Protein AF-A0A497U507-F1 (afdb_monomer)

Nearest PDB structures (foldseek):
  5c9f-assembly1_C  TM=7.516E-01  e=2.620E-05  Rickettsia conorii
  6o5a-assembly1_A  TM=7.417E-01  e=2.465E-05  Human immunodeficiency virus 1
  7efy-assembly1_A-2  TM=7.962E-01  e=1.629E-04  Cryptosporidium hominis
  4njv-assembly1_B  TM=6.449E-01  e=4.265E-05  Human immunodeficiency virus 1
  4npu-assembly1_B  TM=6.304E-01  e=5.784E-05  Human immunodeficiency virus 1

Structure (mmCIF, N/CA/C/O backbone):
data_AF-A0A497U507-F1
#
_entry.id   AF-A0A497U507-F1
#
loop_
_atom_site.group_PDB
_atom_site.id
_atom_site.type_symbol
_atom_site.label_atom_id
_atom_site.label_alt_id
_atom_site.label_comp_id
_atom_site.label_asym_id
_atom_site.label_entity_id
_atom_site.label_seq_id
_atom_site.pdbx_PDB_ins_code
_atom_site.Cartn_x
_atom_site.Cartn_y
_atom_site.Cartn_z
_atom_site.occupancy
_atom_site.B_iso_or_equiv
_atom_site.auth_seq_id
_atom_site.auth_comp_id
_atom_site.auth_asym_id
_atom_site.auth_atom_id
_atom_site.pdbx_PDB_model_num
ATOM 1 N N . GLU A 1 1 ? -14.347 -28.261 -49.380 1.00 37.25 1 GLU A 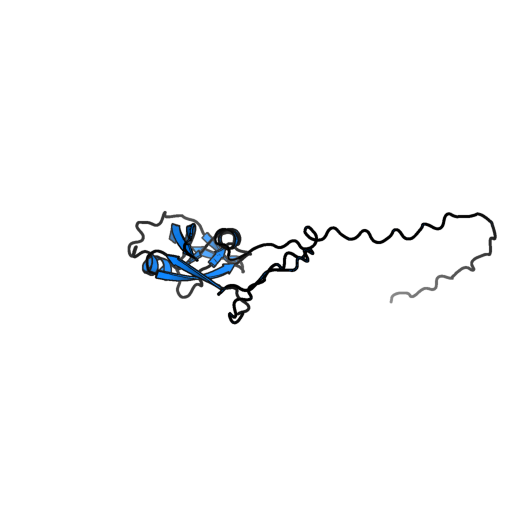N 1
ATOM 2 C CA . GLU A 1 1 ? -13.274 -28.294 -50.389 1.00 37.25 1 GLU A CA 1
ATOM 3 C C . GLU A 1 1 ? -12.097 -27.478 -49.912 1.00 37.25 1 GLU A C 1
ATOM 5 O O . GLU A 1 1 ? -12.249 -26.566 -49.108 1.00 37.25 1 GLU A O 1
ATOM 10 N N . GLN A 1 2 ? -10.934 -27.931 -50.337 1.00 34.44 2 GLN A N 1
ATOM 11 C CA . GLN A 1 2 ? -9.610 -27.677 -49.812 1.00 34.44 2 GLN A CA 1
ATOM 12 C C . GLN A 1 2 ? -8.849 -26.887 -50.878 1.00 34.44 2 GLN A C 1
ATOM 14 O O . GLN A 1 2 ? -8.771 -27.333 -52.015 1.00 34.44 2 GLN A O 1
ATOM 19 N N . TYR A 1 3 ? -8.272 -25.753 -50.505 1.00 34.25 3 TYR A N 1
ATOM 20 C CA . TYR A 1 3 ? -7.201 -25.072 -51.236 1.00 34.25 3 TYR A CA 1
ATOM 21 C C . TYR A 1 3 ? -6.297 -24.489 -50.142 1.00 34.25 3 TYR A C 1
ATOM 23 O O . TYR A 1 3 ? -6.805 -23.857 -49.225 1.00 34.25 3 TYR A O 1
ATOM 31 N N . GLY A 1 4 ? -4.989 -24.702 -50.060 1.00 29.56 4 GLY A N 1
ATOM 32 C CA . GLY A 1 4 ? -3.987 -25.146 -51.023 1.00 29.56 4 GLY A CA 1
ATOM 33 C C . GLY A 1 4 ? -2.725 -24.339 -50.682 1.00 29.56 4 GLY A C 1
ATOM 34 O O . GLY A 1 4 ? -2.782 -23.117 -50.642 1.00 29.56 4 GLY A O 1
ATOM 35 N N . VAL A 1 5 ? -1.648 -25.027 -50.308 1.00 34.97 5 VAL A N 1
ATOM 36 C CA . VAL A 1 5 ? -0.436 -24.514 -49.634 1.00 34.97 5 VAL A CA 1
ATOM 37 C C . VAL A 1 5 ? 0.565 -23.867 -50.608 1.00 34.97 5 VAL A C 1
ATOM 39 O O . V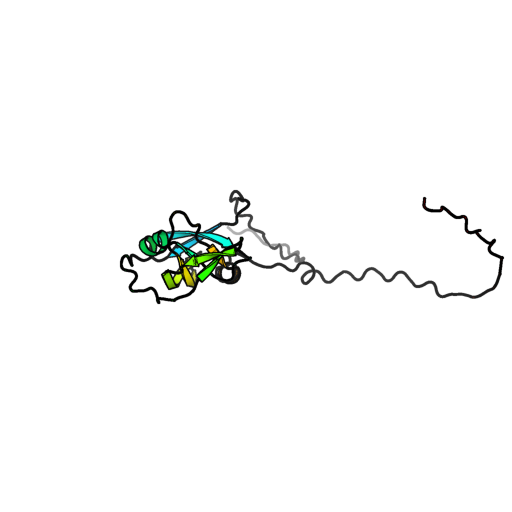AL A 1 5 ? 0.624 -24.278 -51.763 1.00 34.97 5 VAL A O 1
ATOM 42 N N . SER A 1 6 ? 1.418 -22.976 -50.067 1.00 30.62 6 SER A N 1
ATOM 43 C CA . SER A 1 6 ? 2.818 -22.636 -50.444 1.00 30.62 6 SER A CA 1
ATOM 44 C C . SER A 1 6 ? 2.971 -21.133 -50.738 1.00 30.62 6 SER A C 1
ATOM 46 O O . SER A 1 6 ? 2.199 -20.589 -51.512 1.00 30.62 6 SER A O 1
ATOM 48 N N . SER A 1 7 ? 3.874 -20.370 -50.117 1.00 30.94 7 SER A N 1
ATOM 49 C CA . SER A 1 7 ? 5.306 -20.641 -49.967 1.00 30.94 7 SER A CA 1
ATOM 50 C C . SER A 1 7 ? 5.930 -20.032 -48.705 1.00 30.94 7 SER A C 1
ATOM 52 O O . SER A 1 7 ? 5.574 -18.940 -48.268 1.00 30.94 7 SER A O 1
ATOM 54 N N . LEU A 1 8 ? 6.925 -20.751 -48.190 1.00 37.75 8 LEU A N 1
ATOM 55 C CA . LEU A 1 8 ? 7.898 -20.348 -47.178 1.00 37.75 8 LEU A CA 1
ATOM 56 C C . LEU A 1 8 ? 8.663 -19.078 -47.584 1.00 37.75 8 LEU A C 1
ATOM 58 O O . LEU A 1 8 ? 9.278 -19.073 -48.647 1.00 37.75 8 LEU A O 1
ATOM 62 N N . ILE A 1 9 ? 8.700 -18.081 -46.696 1.00 36.66 9 ILE A N 1
ATOM 63 C CA . ILE A 1 9 ? 9.894 -17.267 -46.427 1.00 36.66 9 ILE A CA 1
ATOM 64 C C . ILE A 1 9 ? 9.941 -17.080 -44.906 1.00 36.66 9 ILE A C 1
ATOM 66 O O . ILE A 1 9 ? 9.076 -16.431 -44.319 1.00 36.66 9 ILE A O 1
ATOM 70 N N . ASP A 1 10 ? 10.905 -17.751 -44.286 1.00 40.06 10 ASP A N 1
ATOM 71 C CA . ASP A 1 10 ? 11.398 -17.462 -42.944 1.00 40.06 10 ASP A CA 1
ATOM 72 C C . ASP A 1 10 ? 12.383 -16.299 -43.081 1.00 40.06 10 ASP A C 1
ATOM 74 O O . ASP A 1 10 ? 13.278 -16.389 -43.913 1.00 40.06 10 ASP A O 1
ATOM 78 N N . ASP A 1 11 ? 12.173 -15.217 -42.334 1.00 32.97 11 ASP A N 1
ATOM 79 C CA . ASP A 1 11 ? 13.208 -14.222 -42.043 1.00 32.97 11 ASP A CA 1
ATOM 80 C C . ASP A 1 11 ? 12.800 -13.412 -40.800 1.00 32.97 11 ASP A C 1
ATOM 82 O O . ASP A 1 11 ? 11.981 -12.490 -40.819 1.00 32.97 11 ASP A O 1
ATOM 86 N N . SER A 1 12 ? 13.359 -13.855 -39.677 1.00 45.75 12 SER A N 1
ATOM 87 C CA . SER A 1 12 ? 13.716 -13.105 -38.471 1.00 45.75 12 SER A CA 1
ATOM 88 C C . SER A 1 12 ? 13.222 -11.652 -38.347 1.00 45.75 12 SER A C 1
ATOM 90 O O . SER A 1 12 ? 13.880 -10.705 -38.774 1.00 45.75 12 SER A O 1
ATOM 92 N N . ALA A 1 13 ? 12.149 -11.460 -37.581 1.00 33.72 13 ALA A N 1
ATOM 93 C CA . ALA A 1 13 ? 12.019 -10.324 -36.672 1.00 33.72 13 ALA A CA 1
ATOM 94 C C . ALA A 1 13 ? 10.943 -10.656 -35.638 1.00 33.72 13 ALA A C 1
ATOM 96 O O . ALA A 1 13 ? 9.745 -10.550 -35.909 1.00 33.72 13 ALA A O 1
ATOM 97 N N . THR A 1 14 ? 11.359 -11.043 -34.432 1.00 37.25 14 THR A N 1
ATOM 98 C CA . THR A 1 14 ? 10.480 -11.109 -33.261 1.00 37.25 14 THR A CA 1
ATOM 99 C C . THR A 1 14 ? 9.945 -9.703 -32.989 1.00 37.25 14 THR A C 1
ATOM 101 O O . THR A 1 14 ? 10.538 -8.901 -32.264 1.00 37.25 14 THR A O 1
ATOM 104 N N . ARG A 1 15 ? 8.826 -9.372 -33.639 1.00 34.78 15 ARG A N 1
ATOM 105 C CA . ARG A 1 15 ? 8.046 -8.156 -33.433 1.00 34.78 15 ARG A CA 1
ATOM 106 C C . ARG A 1 15 ? 7.539 -8.209 -31.997 1.00 34.78 15 ARG A C 1
ATOM 108 O O . ARG A 1 15 ? 6.543 -8.862 -31.701 1.00 34.78 15 ARG A O 1
ATOM 115 N N . HIS A 1 16 ? 8.248 -7.542 -31.093 1.00 33.31 16 HIS A N 1
ATOM 116 C CA . HIS A 1 16 ? 7.761 -7.303 -29.745 1.00 33.31 16 HIS A CA 1
ATOM 117 C C . HIS A 1 16 ? 6.537 -6.394 -29.879 1.00 33.31 16 HIS A C 1
ATOM 119 O O . HIS A 1 16 ? 6.657 -5.184 -30.075 1.00 33.31 16 H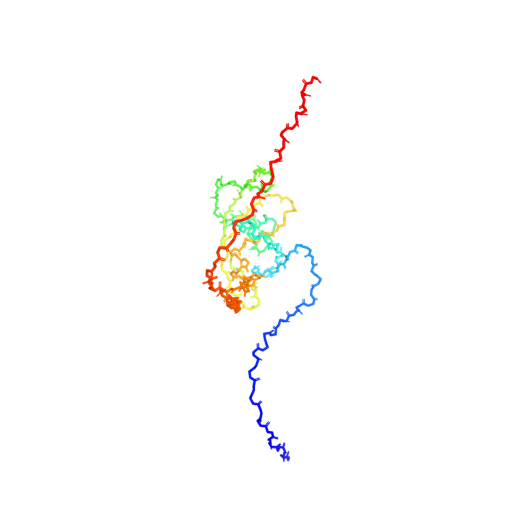IS A O 1
ATOM 125 N N . SER A 1 17 ? 5.345 -6.985 -29.871 1.00 34.16 17 SER A N 1
ATOM 126 C CA . SER A 1 17 ? 4.094 -6.241 -29.900 1.00 34.16 17 SER A CA 1
ATOM 127 C C . SER A 1 17 ? 3.964 -5.473 -28.587 1.00 34.16 17 SER A C 1
ATOM 129 O O . SER A 1 17 ? 3.583 -6.034 -27.558 1.00 34.16 17 SER A O 1
ATOM 131 N N . VAL A 1 18 ? 4.289 -4.182 -28.607 1.00 42.78 18 VAL A N 1
ATOM 132 C CA . VAL A 1 18 ? 3.890 -3.266 -27.539 1.00 42.78 18 VAL A CA 1
ATOM 133 C C . VAL A 1 18 ? 2.394 -3.040 -27.708 1.00 42.78 18 VAL A C 1
ATOM 135 O O . VAL A 1 18 ? 1.966 -2.214 -28.514 1.00 42.78 18 VAL A O 1
ATOM 138 N N . ASN A 1 19 ? 1.588 -3.796 -26.966 1.00 35.38 19 ASN A N 1
ATOM 139 C CA . ASN A 1 19 ? 0.171 -3.494 -26.829 1.00 35.38 19 ASN A CA 1
ATOM 140 C C . ASN A 1 19 ? 0.056 -2.189 -26.038 1.00 35.38 19 ASN A C 1
ATOM 142 O O . ASN A 1 19 ? 0.089 -2.188 -24.808 1.00 35.38 19 ASN A O 1
ATOM 146 N N . ARG A 1 20 ? -0.034 -1.064 -26.755 1.00 40.78 20 ARG A N 1
ATOM 147 C CA . ARG A 1 20 ? -0.461 0.208 -26.176 1.00 40.78 20 ARG A CA 1
ATOM 148 C C . ARG A 1 20 ? -1.905 0.021 -25.728 1.00 40.78 20 ARG A C 1
ATOM 150 O O . ARG A 1 20 ? -2.814 -0.024 -26.549 1.00 40.78 20 ARG A O 1
ATOM 157 N N . VAL A 1 21 ? -2.098 -0.167 -24.427 1.00 47.97 21 VAL A N 1
ATOM 158 C CA . VAL A 1 21 ? -3.424 -0.055 -23.826 1.00 47.97 21 VAL A CA 1
ATOM 159 C C . VAL A 1 21 ? -3.811 1.412 -23.954 1.00 47.97 21 VAL A C 1
ATOM 161 O O . VAL A 1 21 ? -3.094 2.275 -23.451 1.00 47.97 21 VAL A O 1
ATOM 164 N N . ASP A 1 22 ? -4.903 1.674 -24.666 1.00 41.34 22 ASP A N 1
ATOM 165 C CA . ASP A 1 22 ? -5.446 3.002 -24.964 1.00 41.34 22 ASP A CA 1
ATOM 166 C C . ASP A 1 22 ? -6.089 3.625 -23.708 1.00 41.34 22 ASP A C 1
ATOM 168 O O . ASP A 1 22 ? -7.292 3.858 -23.605 1.00 41.34 22 ASP A O 1
ATOM 172 N N . GLY A 1 23 ? -5.275 3.782 -22.666 1.00 41.16 23 GLY A N 1
ATOM 173 C CA . GLY A 1 23 ? -5.622 4.441 -21.422 1.00 41.16 23 GLY A CA 1
ATOM 174 C C . GLY A 1 23 ? -4.969 5.810 -21.410 1.00 41.16 23 GLY A C 1
ATOM 175 O O . GLY A 1 23 ? -3.748 5.910 -21.488 1.00 41.16 23 GLY A O 1
ATOM 176 N N . ARG A 1 24 ? -5.785 6.860 -21.297 1.00 39.06 24 ARG A N 1
ATOM 177 C CA . ARG A 1 24 ? -5.351 8.235 -21.028 1.00 39.06 24 ARG A CA 1
ATOM 178 C C . ARG A 1 24 ? -4.262 8.226 -19.949 1.00 39.06 24 ARG A C 1
ATOM 180 O O . ARG A 1 24 ? -4.549 7.960 -18.784 1.00 39.06 24 ARG A O 1
ATOM 187 N N . GLN A 1 25 ? -3.023 8.480 -20.358 1.00 41.72 25 GLN A N 1
ATOM 188 C CA . GLN A 1 25 ? -1.871 8.525 -19.472 1.00 41.72 25 GLN A CA 1
ATOM 189 C C . GLN A 1 25 ? -1.985 9.806 -18.642 1.00 41.72 25 GLN A C 1
ATOM 191 O O . GLN A 1 25 ? -1.762 10.906 -19.135 1.00 41.72 25 GLN A O 1
ATOM 196 N N . THR A 1 26 ? -2.453 9.681 -17.405 1.00 47.06 26 THR A N 1
ATOM 197 C CA . THR A 1 26 ? -2.248 10.715 -16.390 1.00 47.06 26 THR A CA 1
ATOM 198 C C . THR A 1 26 ? -0.762 10.729 -16.023 1.00 47.06 26 THR A C 1
ATOM 200 O O . THR A 1 26 ? -0.146 9.664 -16.011 1.00 47.06 26 THR A O 1
ATOM 203 N N . ASP A 1 27 ? -0.179 11.894 -15.711 1.00 59.03 27 ASP A N 1
ATOM 204 C CA . ASP A 1 27 ? 1.240 11.994 -15.299 1.00 59.03 27 ASP A CA 1
ATOM 205 C C . ASP A 1 27 ? 1.576 11.068 -14.113 1.00 59.03 27 ASP A C 1
ATOM 207 O O . ASP A 1 27 ? 2.691 10.561 -14.005 1.00 59.03 27 ASP A O 1
ATOM 211 N N . ALA A 1 28 ? 0.590 10.783 -13.256 1.00 62.66 28 ALA A N 1
ATOM 212 C CA . ALA A 1 28 ? 0.672 9.732 -12.250 1.00 62.66 28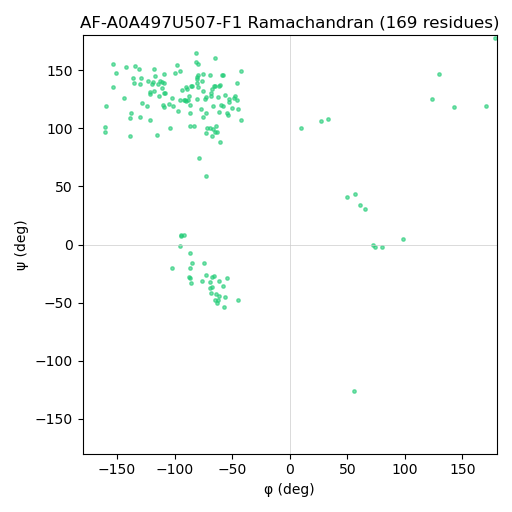 ALA A CA 1
ATOM 213 C C . ALA A 1 28 ? 0.203 8.384 -12.827 1.00 62.66 28 ALA A C 1
ATOM 215 O O . ALA A 1 28 ? -0.920 8.251 -13.326 1.00 62.66 28 ALA A O 1
ATOM 216 N N . GLY A 1 29 ? 1.060 7.363 -12.745 1.00 87.75 29 GLY A N 1
ATOM 217 C CA . GLY A 1 29 ? 0.726 5.998 -13.145 1.00 87.75 29 GLY A CA 1
ATOM 218 C C . GLY A 1 29 ? -0.135 5.312 -12.087 1.00 87.75 29 GLY A C 1
ATOM 219 O O . GLY A 1 29 ? 0.329 5.087 -10.973 1.00 87.75 29 GLY A O 1
ATOM 220 N N . TYR A 1 30 ? -1.372 4.948 -12.431 1.00 92.94 30 TYR A N 1
ATOM 221 C CA . TYR A 1 30 ? -2.277 4.223 -11.534 1.00 92.94 30 TYR A CA 1
ATOM 222 C C . TYR A 1 30 ? -2.496 2.780 -11.981 1.00 92.94 30 TYR A C 1
ATOM 224 O O . TYR A 1 30 ? -2.611 2.489 -13.173 1.00 92.94 30 TYR A O 1
ATOM 232 N N . ILE A 1 31 ? -2.671 1.880 -11.014 1.00 94.31 31 ILE A N 1
ATOM 233 C CA . ILE A 1 31 ? -3.177 0.528 -11.253 1.00 94.31 31 ILE A CA 1
ATOM 234 C C . ILE A 1 31 ? -4.304 0.178 -10.292 1.00 94.31 31 ILE A C 1
ATOM 236 O O . ILE A 1 31 ? -4.343 0.626 -9.151 1.00 94.31 31 ILE A O 1
ATOM 240 N N . THR A 1 32 ? -5.212 -0.684 -10.735 1.00 95.56 32 THR A N 1
ATOM 241 C CA . THR A 1 32 ? -6.269 -1.224 -9.878 1.00 95.56 32 THR A CA 1
ATOM 242 C C . THR A 1 32 ? -5.918 -2.640 -9.450 1.00 95.56 32 THR A C 1
ATOM 244 O O . THR A 1 32 ? -5.671 -3.505 -10.292 1.00 95.56 32 THR A O 1
ATOM 247 N N . LEU A 1 33 ? -5.935 -2.880 -8.141 1.00 97.12 33 LEU A N 1
ATOM 248 C CA . LEU A 1 33 ? -5.805 -4.205 -7.545 1.00 97.12 33 LEU A CA 1
ATOM 249 C C . LEU A 1 33 ? -7.118 -4.594 -6.867 1.00 97.12 33 LEU A C 1
ATOM 251 O O . LEU A 1 33 ? -7.776 -3.765 -6.237 1.00 97.12 33 LEU A O 1
ATOM 255 N N . GLY A 1 34 ? -7.499 -5.859 -6.990 1.00 97.50 34 GLY A N 1
ATOM 256 C CA . GLY A 1 34 ? -8.601 -6.422 -6.225 1.00 97.50 34 GLY A CA 1
ATOM 257 C C . GLY A 1 34 ? -8.132 -6.913 -4.857 1.00 97.50 34 GLY A C 1
ATOM 258 O O . GLY A 1 34 ? -7.098 -7.566 -4.760 1.00 97.50 34 GLY A O 1
ATOM 259 N N . ILE A 1 35 ? -8.896 -6.621 -3.808 1.00 96.62 35 ILE A N 1
ATOM 260 C CA . ILE A 1 35 ? -8.699 -7.096 -2.434 1.00 96.62 35 ILE A CA 1
ATOM 261 C C . ILE A 1 35 ? -10.049 -7.645 -1.974 1.00 96.62 35 ILE A C 1
ATOM 263 O O . ILE A 1 35 ? -11.011 -6.893 -1.820 1.00 96.62 35 ILE A O 1
ATOM 267 N N . GLY A 1 36 ? -10.152 -8.968 -1.832 1.00 89.69 36 GLY A N 1
ATOM 268 C CA . GLY A 1 36 ? -11.457 -9.618 -1.695 1.00 89.69 36 GLY A CA 1
ATOM 269 C C . GLY A 1 36 ? -12.370 -9.272 -2.880 1.00 89.69 36 GLY A C 1
ATOM 270 O O . GLY A 1 36 ? -11.977 -9.433 -4.040 1.00 89.69 36 GLY A O 1
ATOM 271 N N . SER A 1 37 ? -13.572 -8.771 -2.584 1.00 89.00 37 SER A N 1
ATOM 272 C CA . SER A 1 37 ? -14.552 -8.286 -3.569 1.00 89.00 37 SER A CA 1
ATOM 273 C C . SER A 1 37 ? -14.374 -6.815 -3.966 1.00 89.00 37 SER A C 1
ATOM 275 O O . SER A 1 37 ? -15.036 -6.355 -4.897 1.00 89.00 37 SER A O 1
ATOM 277 N N . HIS A 1 38 ? -13.487 -6.071 -3.302 1.00 94.56 38 HIS A N 1
ATOM 278 C CA . HIS A 1 38 ? -13.292 -4.645 -3.542 1.00 94.56 38 HIS A CA 1
ATOM 279 C C . HIS A 1 38 ? -12.140 -4.389 -4.507 1.00 94.56 38 HIS A C 1
ATOM 281 O O . HIS A 1 38 ? -11.163 -5.135 -4.560 1.00 94.56 38 HIS A O 1
ATOM 287 N N . LYS A 1 39 ? -12.242 -3.299 -5.266 1.00 95.56 39 LYS A N 1
ATOM 288 C CA . LYS A 1 39 ? -11.174 -2.805 -6.135 1.00 95.56 39 LYS A CA 1
ATOM 289 C C . LYS A 1 39 ? -10.620 -1.519 -5.546 1.00 95.56 39 LYS A C 1
ATOM 291 O O . LYS A 1 39 ? -11.387 -0.613 -5.236 1.00 95.56 39 LYS A O 1
ATOM 296 N N . VAL A 1 40 ? -9.301 -1.442 -5.423 1.00 95.44 40 VAL A N 1
ATOM 297 C CA . VAL A 1 40 ? -8.594 -0.268 -4.909 1.00 95.44 40 VAL A CA 1
ATOM 298 C C . VAL A 1 40 ? -7.633 0.218 -5.986 1.00 95.44 40 VAL A C 1
ATOM 300 O O . VAL A 1 40 ? -6.890 -0.573 -6.573 1.00 95.44 40 VAL A O 1
ATOM 303 N N . GLN A 1 41 ? -7.685 1.515 -6.286 1.00 95.19 41 GLN A N 1
ATOM 304 C CA . GLN A 1 41 ? -6.765 2.157 -7.215 1.00 95.19 41 GLN A CA 1
ATOM 305 C C . GLN A 1 41 ? -5.546 2.661 -6.444 1.00 95.19 41 GLN A C 1
ATOM 307 O O . GLN A 1 41 ? -5.674 3.432 -5.497 1.00 95.19 41 GLN A O 1
ATOM 312 N N . PHE A 1 42 ? -4.371 2.213 -6.861 1.00 95.81 42 PHE A N 1
ATOM 313 C CA . PHE A 1 42 ? -3.091 2.581 -6.286 1.00 95.81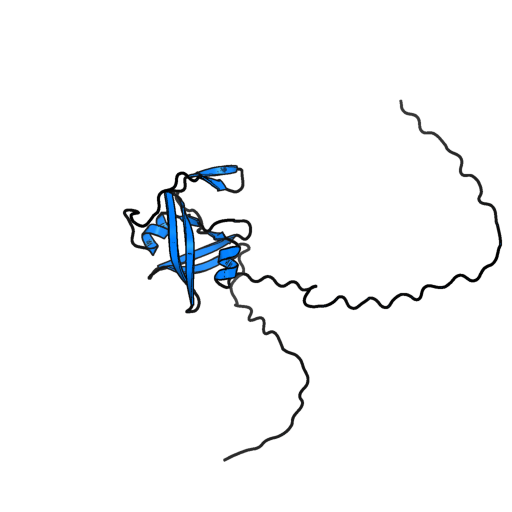 42 PHE A CA 1
ATOM 314 C C . PHE A 1 42 ? -2.306 3.426 -7.272 1.00 95.81 42 PHE A C 1
ATOM 316 O O . PHE A 1 42 ? -2.275 3.120 -8.463 1.00 95.81 42 PHE A O 1
ATOM 323 N N . GLU A 1 43 ? -1.642 4.453 -6.764 1.00 95.12 43 GLU A N 1
ATOM 324 C CA . GLU A 1 43 ? -0.587 5.141 -7.493 1.00 95.12 43 GLU A CA 1
ATOM 325 C C . GLU A 1 43 ? 0.710 4.325 -7.403 1.00 95.12 43 GLU A C 1
ATOM 327 O O . GLU A 1 43 ? 1.060 3.773 -6.353 1.00 95.12 43 GLU A O 1
ATOM 332 N N . CYS A 1 44 ? 1.396 4.194 -8.533 1.00 94.31 44 CYS A N 1
ATOM 333 C CA . CYS A 1 44 ? 2.678 3.521 -8.638 1.00 94.31 44 CYS A CA 1
ATOM 334 C C . CYS A 1 44 ? 3.793 4.485 -8.236 1.00 94.31 44 CYS A C 1
ATOM 336 O O . CYS A 1 44 ? 4.229 5.307 -9.036 1.00 94.31 44 CYS A O 1
ATOM 338 N N . ASP A 1 45 ? 4.296 4.333 -7.015 1.00 92.12 45 ASP A N 1
ATOM 339 C CA . ASP A 1 45 ? 5.362 5.166 -6.471 1.00 92.12 45 ASP A CA 1
ATOM 340 C C . ASP A 1 45 ? 6.685 4.391 -6.473 1.00 92.12 45 ASP A C 1
ATOM 342 O O . ASP A 1 45 ? 6.966 3.535 -5.623 1.00 92.12 45 ASP A O 1
ATOM 346 N N . THR A 1 46 ? 7.520 4.681 -7.470 1.00 90.31 46 THR A N 1
ATOM 347 C CA . THR A 1 46 ? 8.833 4.044 -7.625 1.00 90.31 46 THR A CA 1
ATOM 348 C C . THR A 1 46 ? 9.875 4.553 -6.627 1.00 90.31 46 THR A C 1
ATOM 350 O O . THR A 1 46 ? 10.897 3.887 -6.436 1.00 90.31 46 THR A O 1
ATOM 353 N N . GLY A 1 47 ? 9.619 5.691 -5.975 1.00 91.06 47 GLY A N 1
ATOM 354 C CA . GLY A 1 47 ? 10.453 6.256 -4.916 1.00 91.06 47 GLY A CA 1
ATOM 355 C C . GLY A 1 47 ? 10.119 5.703 -3.530 1.00 91.06 47 GLY A C 1
ATOM 356 O O . GLY A 1 47 ? 10.960 5.745 -2.631 1.00 91.06 47 GLY A O 1
ATOM 357 N N . SER A 1 48 ? 8.923 5.138 -3.345 1.00 90.25 48 SER A N 1
ATOM 358 C CA . SER A 1 48 ? 8.511 4.580 -2.060 1.00 90.25 48 SER A CA 1
ATOM 359 C C . SER A 1 48 ? 9.155 3.225 -1.755 1.00 90.25 48 SER A C 1
ATOM 361 O O . SER A 1 48 ? 9.245 2.322 -2.593 1.00 90.25 48 SER A O 1
ATOM 363 N N . GLN A 1 49 ? 9.527 3.052 -0.486 1.00 90.44 49 GLN A N 1
ATOM 364 C CA . GLN A 1 49 ? 10.018 1.793 0.078 1.00 90.44 49 GLN A CA 1
ATOM 365 C C . GLN A 1 49 ? 8.893 0.857 0.544 1.00 90.44 49 GLN A C 1
ATOM 367 O O . GLN A 1 49 ? 9.140 -0.323 0.784 1.00 90.44 49 GLN A O 1
ATOM 372 N N . CYS A 1 50 ? 7.659 1.347 0.702 1.00 93.12 50 CYS A N 1
ATOM 373 C CA . CYS A 1 50 ? 6.562 0.553 1.260 1.00 93.12 50 CYS A CA 1
ATOM 374 C C . CYS A 1 50 ? 5.222 0.821 0.574 1.00 93.12 50 CYS A C 1
ATOM 376 O O . CYS A 1 50 ? 4.975 1.909 0.057 1.00 93.12 50 CYS A O 1
ATOM 378 N N . ASN A 1 51 ? 4.345 -0.183 0.588 1.00 96.38 51 ASN A N 1
ATOM 379 C CA . ASN A 1 51 ? 2.975 0.010 0.132 1.00 96.38 51 ASN A CA 1
ATOM 380 C C . ASN A 1 51 ? 2.159 0.668 1.237 1.00 96.38 51 ASN A C 1
ATOM 382 O O . ASN A 1 51 ? 2.301 0.334 2.420 1.00 96.38 51 ASN A O 1
ATOM 386 N N . ILE A 1 52 ? 1.265 1.560 0.841 1.00 94.75 52 ILE A N 1
ATOM 387 C CA . ILE A 1 52 ? 0.417 2.322 1.745 1.00 94.75 52 ILE A CA 1
ATOM 388 C C . ILE A 1 52 ? -1.030 2.031 1.399 1.00 94.75 52 ILE A C 1
ATOM 390 O O . ILE A 1 52 ? -1.439 2.142 0.244 1.00 94.75 52 ILE A O 1
ATOM 394 N N . LEU A 1 53 ? -1.807 1.713 2.429 1.00 95.31 53 LEU A N 1
ATOM 395 C CA . LEU A 1 53 ? -3.251 1.600 2.327 1.00 95.31 53 LEU A CA 1
ATOM 396 C C . LEU A 1 53 ? -3.899 2.541 3.353 1.00 95.31 53 LEU A C 1
ATOM 398 O O . LEU A 1 53 ? -3.657 2.403 4.556 1.00 95.31 53 LEU A O 1
ATOM 402 N N . PRO A 1 54 ? -4.697 3.525 2.926 1.00 94.25 54 PRO A N 1
ATOM 403 C CA . PRO A 1 54 ? -5.471 4.346 3.844 1.00 94.25 54 PRO A CA 1
ATOM 404 C C . PRO A 1 54 ? -6.424 3.486 4.676 1.00 94.25 54 PRO A C 1
ATOM 406 O O . PRO A 1 54 ? -6.970 2.488 4.205 1.00 94.25 54 PRO A O 1
ATOM 409 N N . LEU A 1 55 ? -6.655 3.886 5.927 1.00 93.44 55 LEU A N 1
ATOM 410 C CA . LEU A 1 55 ? -7.511 3.141 6.851 1.00 93.44 55 LEU A CA 1
ATOM 411 C C . LEU A 1 55 ? -8.939 2.940 6.319 1.00 93.44 55 LEU A C 1
ATOM 413 O O . LEU A 1 55 ? -9.540 1.898 6.572 1.00 93.44 55 LEU A O 1
ATOM 417 N N . SER A 1 56 ? -9.482 3.926 5.598 1.00 92.31 56 SER A N 1
ATOM 418 C CA . SER A 1 56 ? -10.803 3.828 4.968 1.00 92.31 56 SER A CA 1
ATOM 419 C C . SER A 1 56 ? -10.850 2.709 3.934 1.00 92.31 56 SER A C 1
ATOM 421 O O . SER A 1 56 ? -11.751 1.875 3.989 1.00 92.31 56 SER A O 1
ATOM 423 N N . ASP A 1 57 ? -9.853 2.654 3.050 1.00 94.06 57 ASP A N 1
ATOM 424 C CA . ASP A 1 57 ? -9.778 1.647 1.993 1.00 94.06 57 ASP A CA 1
ATOM 425 C C . ASP A 1 57 ? -9.504 0.266 2.569 1.00 94.06 57 ASP A C 1
ATOM 427 O O . ASP A 1 57 ? -10.102 -0.706 2.126 1.00 94.06 57 ASP A O 1
ATOM 431 N N . TYR A 1 58 ? -8.672 0.171 3.610 1.00 95.56 58 TYR A N 1
ATOM 432 C CA . TYR A 1 58 ? -8.462 -1.075 4.341 1.00 95.56 58 TYR A CA 1
ATOM 433 C C . TYR A 1 58 ? -9.773 -1.636 4.900 1.00 95.56 58 TYR A C 1
ATOM 435 O O . TYR A 1 58 ? -10.115 -2.787 4.626 1.00 95.56 58 TYR A O 1
ATOM 443 N N . LYS A 1 59 ? -10.520 -0.825 5.660 1.00 94.69 59 LYS A N 1
ATOM 444 C CA . LYS A 1 59 ? -11.786 -1.252 6.270 1.00 94.69 59 LYS A CA 1
ATOM 445 C C . LYS A 1 59 ? -12.805 -1.655 5.216 1.00 94.69 59 LYS A C 1
ATOM 447 O O . LYS A 1 59 ? -13.451 -2.685 5.371 1.00 94.69 59 LYS A O 1
ATOM 452 N N . LEU A 1 60 ? -12.924 -0.862 4.152 1.00 93.56 60 LEU A N 1
ATOM 453 C CA . LEU A 1 60 ? -13.832 -1.155 3.051 1.00 93.56 60 LEU A CA 1
ATOM 454 C C . LEU A 1 60 ? -13.436 -2.463 2.358 1.00 93.56 60 LEU A C 1
ATOM 456 O O . LEU A 1 60 ? -14.258 -3.360 2.223 1.00 93.56 60 LEU A O 1
ATOM 460 N N . ALA A 1 61 ? -12.165 -2.603 1.987 1.00 94.56 61 ALA A N 1
ATOM 461 C CA . ALA A 1 61 ? -11.681 -3.733 1.211 1.00 94.56 61 ALA A CA 1
ATOM 462 C C . ALA A 1 61 ? -11.729 -5.067 1.964 1.00 94.56 61 ALA A C 1
ATOM 464 O O . ALA A 1 61 ? -12.006 -6.104 1.362 1.00 94.56 61 ALA A O 1
ATOM 465 N N . THR A 1 62 ? -11.448 -5.043 3.267 1.00 95.56 62 THR A N 1
ATOM 466 C CA . THR A 1 62 ? -11.295 -6.254 4.090 1.00 95.56 62 THR A CA 1
ATOM 467 C C . THR A 1 62 ? -12.506 -6.569 4.961 1.00 95.56 62 THR A C 1
ATOM 469 O O . THR A 1 62 ? -12.637 -7.700 5.420 1.00 95.56 62 THR A O 1
ATOM 472 N N . GLY A 1 63 ? -13.369 -5.587 5.231 1.00 95.12 63 GLY A N 1
ATOM 473 C CA . GLY A 1 63 ? -14.430 -5.698 6.232 1.00 95.12 63 GLY A CA 1
ATOM 474 C C . GLY A 1 63 ? -13.936 -5.661 7.685 1.00 95.12 63 GLY A C 1
ATOM 475 O O . GLY A 1 63 ? -14.760 -5.709 8.596 1.00 95.12 63 GLY A O 1
ATOM 476 N N . ASP A 1 64 ? -12.626 -5.541 7.937 1.00 95.31 64 ASP A N 1
ATOM 477 C CA . ASP A 1 64 ? -12.068 -5.483 9.292 1.00 95.31 64 ASP A CA 1
ATOM 478 C C . ASP A 1 64 ? -12.241 -4.087 9.912 1.00 95.31 64 ASP A C 1
ATOM 480 O O . ASP A 1 64 ? -11.320 -3.275 10.022 1.00 95.31 64 ASP A O 1
ATOM 484 N N . THR A 1 65 ? -13.472 -3.782 10.313 1.00 94.25 65 THR A N 1
ATOM 485 C CA . THR A 1 65 ? -13.851 -2.486 10.890 1.00 94.25 65 THR A CA 1
ATOM 486 C C . THR A 1 65 ? -13.193 -2.216 12.245 1.00 94.25 65 THR A C 1
ATOM 488 O O . THR A 1 65 ? -12.948 -1.045 12.571 1.00 94.25 65 THR A O 1
ATOM 491 N N . ASN A 1 66 ? -12.866 -3.282 12.985 1.00 94.25 66 ASN A N 1
ATOM 492 C CA . ASN A 1 66 ? -12.282 -3.262 14.329 1.00 94.25 66 ASN A CA 1
ATOM 493 C C . ASN A 1 66 ? -10.748 -3.381 14.340 1.00 94.25 66 ASN A C 1
ATOM 495 O O . ASN A 1 66 ? -10.148 -3.284 15.411 1.00 94.25 66 ASN A O 1
ATOM 499 N N . LEU A 1 67 ? -10.114 -3.522 13.171 1.00 94.31 67 LEU A N 1
ATOM 500 C CA . LEU A 1 67 ? -8.658 -3.579 12.992 1.00 94.31 67 LEU A CA 1
ATOM 501 C C . LEU A 1 67 ? -7.996 -4.760 13.717 1.00 94.31 67 LEU A C 1
ATOM 503 O O . LEU A 1 67 ? -6.881 -4.629 14.226 1.00 94.31 67 LEU A O 1
ATOM 507 N N . GLN A 1 68 ? -8.686 -5.896 13.798 1.00 95.25 68 GLN A N 1
ATOM 508 C CA . GLN A 1 68 ? -8.186 -7.098 14.471 1.00 95.25 68 GLN A CA 1
ATOM 509 C C . GLN A 1 68 ? -7.071 -7.797 13.684 1.00 95.25 68 GLN A C 1
ATOM 511 O O . GLN A 1 68 ? -6.216 -8.445 14.281 1.00 95.25 68 GLN A O 1
ATOM 516 N N . ASN A 1 69 ? -7.041 -7.624 12.363 1.00 95.06 69 ASN A N 1
ATOM 517 C CA . ASN A 1 69 ? -6.069 -8.235 11.457 1.00 95.06 69 ASN A CA 1
ATOM 518 C C . ASN A 1 69 ? -4.871 -7.314 11.163 1.00 95.06 69 ASN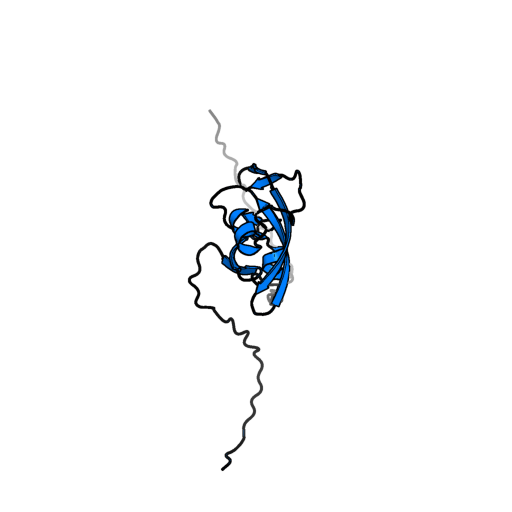 A C 1
ATOM 520 O O . ASN A 1 69 ? -4.051 -7.615 10.288 1.00 95.06 69 ASN A O 1
ATOM 524 N N . LEU A 1 70 ? -4.771 -6.174 11.856 1.00 95.12 70 LEU A N 1
ATOM 525 C CA . LEU A 1 70 ? -3.595 -5.313 11.814 1.00 95.12 70 LEU A CA 1
ATOM 526 C C . LEU A 1 70 ? -2.622 -5.684 12.929 1.00 95.12 70 LEU A C 1
ATOM 528 O O . LEU A 1 70 ? -2.937 -5.585 14.116 1.00 95.12 70 LEU A O 1
ATOM 532 N N . THR A 1 71 ? -1.383 -5.979 12.553 1.00 95.62 71 THR A N 1
ATOM 533 C CA . THR A 1 71 ? -0.284 -6.022 13.515 1.00 95.62 71 THR A CA 1
ATOM 534 C C . THR A 1 71 ? 0.053 -4.590 13.911 1.00 95.62 71 THR A C 1
ATOM 536 O O . THR A 1 71 ? 0.505 -3.794 13.083 1.00 95.62 71 THR A O 1
ATOM 539 N N . ARG A 1 72 ? -0.191 -4.237 15.176 1.00 91.38 72 ARG A N 1
ATOM 540 C CA . ARG A 1 72 ? 0.138 -2.907 15.703 1.00 91.38 72 ARG A CA 1
ATOM 541 C C . ARG A 1 72 ? 1.647 -2.691 15.690 1.00 91.38 72 ARG A C 1
ATOM 543 O O . ARG A 1 72 ? 2.407 -3.556 16.110 1.00 91.38 72 ARG A O 1
ATOM 550 N N . VAL A 1 73 ? 2.056 -1.505 15.259 1.00 88.75 73 VAL A N 1
ATOM 551 C CA . VAL A 1 73 ? 3.455 -1.069 15.239 1.00 88.75 73 VAL A CA 1
ATOM 552 C C . VAL A 1 73 ? 3.557 0.352 15.783 1.00 88.75 73 VAL A C 1
ATOM 554 O O . VAL A 1 73 ? 2.602 1.125 15.701 1.00 88.75 73 VAL A O 1
ATOM 557 N N . THR A 1 74 ? 4.715 0.707 16.330 1.00 82.94 74 THR A N 1
ATOM 558 C CA . THR A 1 74 ? 5.048 2.079 16.754 1.00 82.94 74 THR A CA 1
ATOM 559 C C . THR A 1 74 ? 5.739 2.887 15.649 1.00 82.94 74 THR A C 1
ATOM 561 O O . THR A 1 74 ? 6.189 4.006 15.888 1.00 82.94 74 THR A O 1
ATOM 564 N N . ASP A 1 75 ? 5.790 2.338 14.432 1.00 81.38 75 ASP A N 1
ATOM 565 C CA . ASP A 1 75 ? 6.405 2.952 13.260 1.00 81.38 75 ASP A CA 1
ATOM 566 C C . ASP A 1 75 ? 5.806 4.319 12.905 1.00 81.38 75 ASP A C 1
ATOM 568 O O . ASP A 1 75 ? 4.595 4.563 12.974 1.00 81.38 75 ASP A O 1
ATOM 572 N N . THR A 1 76 ? 6.677 5.189 12.396 1.00 82.06 76 THR A N 1
ATOM 573 C CA . THR A 1 76 ? 6.286 6.418 11.705 1.00 82.06 76 THR A CA 1
ATOM 574 C C . THR A 1 76 ? 6.793 6.376 10.272 1.00 82.06 76 THR A C 1
ATOM 576 O O . THR A 1 76 ? 7.890 5.892 9.999 1.00 82.06 76 THR A O 1
ATOM 579 N N . LEU A 1 77 ? 5.971 6.851 9.342 1.00 84.25 77 LEU A N 1
ATOM 580 C CA . LEU A 1 77 ? 6.359 7.052 7.956 1.00 84.25 77 LEU A CA 1
ATOM 581 C C . LEU A 1 77 ? 6.779 8.510 7.782 1.00 84.25 77 LEU A C 1
ATOM 583 O O . LEU A 1 77 ? 5.988 9.410 8.062 1.00 84.25 77 LEU A O 1
ATOM 587 N N . THR A 1 78 ? 7.989 8.743 7.294 1.00 84.75 78 THR A N 1
ATOM 588 C CA . THR A 1 78 ? 8.402 10.073 6.840 1.00 84.75 78 THR A CA 1
ATOM 589 C C . THR A 1 78 ? 7.988 10.219 5.383 1.00 84.75 78 THR A C 1
ATOM 591 O O . THR A 1 78 ? 8.498 9.499 4.527 1.00 84.75 78 THR A O 1
ATOM 594 N N . VAL A 1 79 ? 7.037 11.107 5.100 1.00 81.44 79 VAL A N 1
ATOM 595 C CA . VAL A 1 79 ? 6.643 11.416 3.719 1.00 81.44 79 VAL A CA 1
ATOM 596 C C . VAL A 1 79 ? 7.616 12.412 3.092 1.00 81.44 79 VAL A C 1
ATOM 598 O O . VAL A 1 79 ? 8.395 13.071 3.789 1.00 81.44 79 VAL A O 1
ATOM 601 N N . TYR A 1 80 ? 7.552 12.539 1.767 1.00 72.75 80 TYR A N 1
ATOM 602 C CA . TYR A 1 80 ? 8.275 13.569 1.030 1.00 72.75 80 TYR A CA 1
ATOM 603 C C . TYR A 1 80 ? 7.959 14.955 1.624 1.00 72.75 80 TYR A C 1
ATOM 605 O O . TYR A 1 80 ? 6.796 15.298 1.832 1.00 72.75 80 TYR A O 1
ATOM 613 N N . GLY A 1 81 ? 8.998 15.707 1.997 1.00 78.31 81 GLY A N 1
ATOM 614 C CA . GLY A 1 81 ? 8.875 16.948 2.776 1.00 78.31 81 GLY A CA 1
ATOM 615 C C . GLY A 1 81 ? 9.122 16.801 4.285 1.00 78.31 81 GLY A C 1
ATOM 616 O O . GLY A 1 81 ? 8.946 17.761 5.028 1.00 78.31 81 GLY A O 1
ATOM 617 N N . GLY A 1 82 ? 9.519 15.617 4.768 1.00 80.94 82 GLY A N 1
ATOM 618 C CA . GLY A 1 82 ? 9.984 15.409 6.150 1.00 80.94 82 GLY A CA 1
ATOM 619 C C . GLY A 1 82 ? 8.875 15.278 7.199 1.00 80.94 82 GLY A C 1
ATOM 620 O O . GLY A 1 82 ? 9.156 15.023 8.372 1.00 80.94 82 GLY A O 1
ATOM 621 N N . THR A 1 83 ? 7.608 15.400 6.793 1.00 85.06 83 THR A N 1
ATOM 622 C CA . THR A 1 83 ? 6.465 15.226 7.696 1.00 85.06 83 THR A CA 1
ATOM 623 C C . THR A 1 83 ? 6.369 13.773 8.154 1.00 85.06 83 THR A C 1
ATOM 625 O O . THR A 1 83 ? 6.426 12.845 7.348 1.00 85.06 83 THR A O 1
ATOM 628 N N . LYS A 1 84 ? 6.178 13.566 9.459 1.00 85.94 84 LYS A N 1
ATOM 629 C CA . LYS A 1 84 ? 5.991 12.234 10.039 1.00 85.94 84 LYS A CA 1
ATOM 630 C C . LYS A 1 84 ? 4.513 11.898 10.146 1.00 85.94 84 LYS A C 1
ATOM 632 O O . LYS A 1 84 ? 3.716 12.677 10.662 1.00 85.94 84 LYS A O 1
ATOM 637 N N . VAL A 1 85 ? 4.157 10.702 9.705 1.00 84.94 85 VAL A N 1
ATOM 638 C CA . VAL A 1 85 ? 2.805 10.159 9.778 1.00 84.94 85 VAL A CA 1
ATOM 639 C C . VAL A 1 85 ? 2.815 8.907 10.636 1.00 84.94 85 VAL A C 1
ATOM 641 O O . VAL A 1 85 ? 3.619 8.000 10.431 1.00 84.94 85 VAL A O 1
ATOM 644 N N . LYS A 1 86 ? 1.865 8.829 11.567 1.00 86.19 86 LYS A N 1
ATOM 645 C CA . LYS A 1 86 ? 1.626 7.629 12.363 1.00 86.19 86 LYS A CA 1
ATOM 646 C C . LYS A 1 86 ? 1.057 6.485 11.516 1.00 86.19 86 LYS A C 1
ATOM 648 O O . LYS A 1 86 ? 0.026 6.636 10.857 1.00 86.19 86 LYS A O 1
ATOM 653 N N . VAL A 1 87 ? 1.695 5.323 11.604 1.00 90.94 87 VAL A N 1
ATOM 654 C CA . VAL A 1 87 ? 1.175 4.063 11.062 1.00 90.94 87 VAL A CA 1
ATOM 655 C C . VAL A 1 87 ? 0.232 3.443 12.096 1.00 90.94 87 VAL A C 1
ATOM 657 O O . VAL A 1 87 ? 0.506 3.460 13.294 1.00 90.94 87 VAL A O 1
ATOM 660 N N . MET A 1 88 ? -0.916 2.936 11.651 1.00 91.88 88 MET A N 1
ATOM 661 C CA . MET A 1 88 ? -1.896 2.274 12.520 1.00 91.88 88 MET A CA 1
ATOM 662 C C . MET A 1 88 ? -1.587 0.800 12.725 1.00 91.88 88 MET A C 1
ATOM 664 O O . MET A 1 88 ? -1.828 0.256 13.800 1.00 91.88 88 MET A O 1
ATOM 668 N N . GLY A 1 89 ? -1.021 0.178 11.704 1.00 94.94 89 GLY A N 1
ATOM 669 C CA . GLY A 1 89 ? -0.563 -1.192 11.747 1.00 94.94 89 GLY A CA 1
ATOM 670 C C . GLY A 1 89 ? 0.003 -1.609 10.404 1.00 94.94 89 GLY A C 1
ATOM 671 O O . GLY A 1 89 ? -0.019 -0.849 9.431 1.00 94.94 89 GLY A O 1
ATOM 672 N N . ILE A 1 90 ? 0.494 -2.835 10.363 1.00 96.31 90 ILE A N 1
ATOM 673 C CA . ILE A 1 90 ? 0.927 -3.500 9.143 1.00 96.31 90 ILE A CA 1
ATOM 674 C C . ILE A 1 90 ? 0.072 -4.739 8.911 1.00 96.31 90 ILE A C 1
ATOM 676 O O . ILE A 1 90 ? -0.438 -5.344 9.855 1.00 96.31 90 ILE A O 1
ATOM 680 N N . THR A 1 91 ? -0.103 -5.107 7.651 1.00 97.12 91 THR A N 1
ATOM 681 C CA . THR A 1 91 ? -0.873 -6.291 7.272 1.00 97.12 91 THR A CA 1
ATOM 682 C C . THR A 1 91 ? -0.393 -6.833 5.935 1.00 97.12 91 THR A C 1
ATOM 684 O O . THR A 1 91 ? 0.156 -6.091 5.117 1.00 97.12 91 THR A O 1
ATOM 687 N N . THR A 1 92 ? -0.618 -8.122 5.708 1.00 98.00 92 THR A N 1
ATOM 688 C CA . THR A 1 92 ? -0.360 -8.776 4.427 1.00 98.00 92 THR A CA 1
ATOM 689 C C . THR A 1 92 ? -1.694 -9.107 3.791 1.00 98.00 92 THR A C 1
ATOM 691 O O . THR A 1 92 ? -2.475 -9.878 4.345 1.00 98.00 92 THR A O 1
ATOM 694 N N . LEU A 1 93 ? -1.960 -8.527 2.624 1.00 97.81 93 LEU A N 1
ATOM 695 C CA . LEU A 1 93 ? -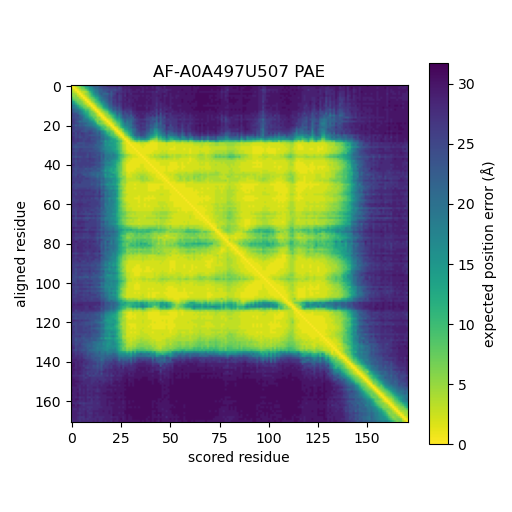3.202 -8.742 1.891 1.00 97.81 93 LEU A CA 1
ATOM 696 C C . LEU A 1 93 ? -2.928 -9.544 0.625 1.00 97.81 93 LEU A C 1
ATOM 698 O O . LEU A 1 93 ? -1.995 -9.246 -0.126 1.00 97.81 93 LEU A O 1
ATOM 702 N N . GLN A 1 94 ? -3.778 -10.541 0.376 1.00 97.81 94 GLN A N 1
ATOM 703 C CA . GLN A 1 94 ? -3.845 -11.189 -0.925 1.00 97.81 94 GLN A CA 1
ATOM 704 C C . GLN A 1 94 ? -4.562 -10.248 -1.892 1.00 97.81 94 GLN A C 1
ATOM 706 O O . GLN A 1 94 ? -5.768 -10.023 -1.787 1.00 97.81 94 GLN A O 1
ATOM 711 N N . VAL A 1 95 ? -3.805 -9.709 -2.836 1.00 97.69 95 VAL A N 1
ATOM 712 C CA . VAL A 1 95 ? -4.316 -8.894 -3.932 1.00 97.69 95 VAL A CA 1
ATOM 713 C C . VAL A 1 95 ? -4.463 -9.746 -5.186 1.00 97.69 95 VAL A C 1
ATOM 715 O O . VAL A 1 95 ? -3.738 -10.728 -5.365 1.00 97.69 95 VAL A O 1
ATOM 718 N N . HIS A 1 96 ? -5.362 -9.365 -6.088 1.00 96.31 96 HIS A N 1
ATOM 719 C CA . HIS A 1 96 ? -5.482 -9.991 -7.400 1.00 96.31 96 HIS A CA 1
ATOM 720 C C . HIS A 1 96 ? -5.490 -8.979 -8.541 1.00 96.31 96 HIS A C 1
ATOM 722 O O . HIS A 1 96 ? -6.021 -7.874 -8.425 1.00 96.31 96 HIS A O 1
ATOM 728 N N . ARG A 1 97 ? -4.864 -9.369 -9.652 1.00 94.06 97 ARG A N 1
ATOM 729 C CA . ARG A 1 97 ? -4.796 -8.610 -10.904 1.00 94.06 97 ARG A CA 1
ATOM 730 C C . ARG A 1 97 ? -4.609 -9.584 -12.060 1.00 94.06 97 ARG A C 1
ATOM 732 O O . ARG A 1 97 ? -3.793 -10.494 -11.965 1.00 94.06 97 ARG A O 1
ATOM 739 N N . ASN A 1 98 ? -5.349 -9.395 -13.152 1.00 90.62 98 ASN A N 1
ATOM 740 C CA . ASN A 1 98 ? -5.229 -10.207 -14.373 1.00 90.62 98 ASN A CA 1
ATOM 741 C C . ASN A 1 98 ? -5.267 -11.729 -14.101 1.00 90.62 98 ASN A C 1
ATOM 743 O O . ASN A 1 98 ? -4.465 -12.486 -14.641 1.00 90.62 98 ASN A O 1
ATOM 747 N N . GLY A 1 99 ? -6.149 -12.168 -13.194 1.00 91.06 99 GLY A N 1
ATOM 748 C CA . GLY A 1 99 ? -6.292 -13.578 -12.801 1.00 91.06 99 GLY A CA 1
ATOM 749 C C . GLY A 1 99 ? -5.181 -14.130 -11.896 1.00 91.06 99 GLY A C 1
ATOM 750 O O . GLY A 1 99 ? -5.271 -15.276 -11.461 1.00 91.06 99 GLY A O 1
ATOM 751 N N . ARG A 1 100 ? -4.153 -13.339 -11.570 1.00 94.44 100 ARG A N 1
ATOM 752 C CA . ARG A 1 100 ? -3.054 -13.724 -10.674 1.00 94.44 100 ARG A CA 1
ATOM 753 C C . ARG A 1 100 ? -3.261 -13.159 -9.279 1.00 94.44 100 ARG A C 1
ATOM 755 O O . ARG A 1 100 ? -3.810 -12.071 -9.116 1.00 94.44 100 ARG A O 1
ATOM 762 N N . LYS A 1 101 ? -2.802 -13.908 -8.277 1.00 96.69 101 LYS A N 1
ATOM 763 C CA . LYS A 1 101 ? -2.838 -13.533 -6.860 1.00 96.69 101 LYS A CA 1
ATOM 764 C C . LYS A 1 101 ? -1.427 -13.228 -6.367 1.00 96.69 101 LYS A C 1
ATOM 766 O O . LYS A 1 101 ? -0.495 -13.953 -6.700 1.00 96.69 101 LYS A O 1
ATOM 771 N N . HIS A 1 102 ? -1.288 -12.189 -5.554 1.00 97.25 102 HIS A N 1
ATOM 772 C CA . HIS A 1 102 ? -0.023 -11.763 -4.959 1.00 97.25 102 HIS A CA 1
ATOM 773 C C . HIS A 1 102 ? -0.250 -11.432 -3.485 1.00 97.25 102 HIS A C 1
ATOM 775 O O . HIS A 1 102 ? -1.282 -10.868 -3.137 1.00 97.25 102 HIS A O 1
ATOM 781 N N . ASN A 1 103 ? 0.707 -11.745 -2.615 1.00 97.81 103 ASN A N 1
ATOM 782 C CA . ASN A 1 103 ? 0.656 -11.312 -1.219 1.00 97.81 103 ASN A CA 1
ATOM 783 C C . ASN A 1 103 ? 1.503 -10.049 -1.071 1.00 97.81 103 ASN A C 1
ATOM 785 O O . ASN A 1 103 ? 2.717 -10.095 -1.269 1.00 97.81 103 ASN A O 1
ATOM 789 N N . LEU A 1 104 ? 0.870 -8.923 -0.743 1.00 98.06 104 LEU A N 1
ATOM 790 C CA . LEU A 1 104 ? 1.543 -7.638 -0.572 1.00 98.06 104 LEU A CA 1
ATOM 791 C C . LEU A 1 104 ? 1.453 -7.169 0.879 1.00 98.06 104 LEU A C 1
ATOM 793 O O . LEU A 1 104 ? 0.400 -7.257 1.508 1.00 98.06 104 LEU A O 1
ATOM 797 N N . HIS A 1 105 ? 2.564 -6.643 1.387 1.00 97.19 105 HIS A N 1
ATOM 798 C CA . HIS A 1 105 ? 2.645 -6.043 2.716 1.00 97.19 105 HIS A CA 1
ATOM 799 C C . HIS A 1 105 ? 2.267 -4.565 2.635 1.00 97.19 105 HIS A C 1
ATOM 801 O O . HIS A 1 105 ? 2.857 -3.830 1.842 1.00 97.19 105 HIS A O 1
ATOM 807 N N . PHE A 1 106 ? 1.324 -4.124 3.462 1.00 96.88 106 PHE A N 1
ATOM 808 C CA . PHE A 1 106 ? 0.851 -2.744 3.521 1.00 96.88 106 PHE A CA 1
ATOM 809 C C . PHE A 1 106 ? 1.084 -2.142 4.901 1.00 96.88 106 PHE A C 1
ATOM 811 O O . PHE A 1 106 ? 0.799 -2.772 5.921 1.00 96.88 106 PHE A O 1
ATOM 818 N N . LYS A 1 107 ? 1.534 -0.884 4.926 1.00 95.62 107 LYS A N 1
ATOM 819 C CA . LYS A 1 107 ? 1.400 -0.012 6.094 1.00 95.62 107 LYS A CA 1
ATOM 820 C C . LYS A 1 107 ? 0.039 0.673 6.020 1.00 95.62 107 LYS A C 1
ATOM 822 O O . LYS A 1 107 ? -0.251 1.390 5.060 1.00 95.62 107 LYS A O 1
ATOM 827 N N . VAL A 1 108 ? -0.795 0.456 7.032 1.00 95.00 108 VAL A N 1
ATOM 828 C CA . VAL A 1 108 ? -2.116 1.083 7.118 1.00 95.00 108 VAL A CA 1
ATOM 829 C C . VAL A 1 108 ? -1.999 2.395 7.874 1.00 95.00 108 VAL A C 1
ATOM 831 O O . VAL A 1 108 ? -1.509 2.420 9.002 1.00 95.00 108 VAL A O 1
ATOM 834 N N . MET A 1 109 ? -2.432 3.495 7.264 1.00 90.31 109 MET A N 1
ATOM 835 C CA . MET A 1 109 ? -2.282 4.839 7.834 1.00 90.31 109 MET A CA 1
ATOM 836 C C . MET A 1 109 ? -3.626 5.499 8.123 1.00 90.31 109 MET A C 1
ATOM 838 O O . MET A 1 109 ? -4.585 5.346 7.367 1.00 90.31 109 MET A O 1
ATOM 842 N N . SER A 1 110 ? -3.681 6.277 9.206 1.00 84.06 110 SER A N 1
ATOM 843 C CA . SER A 1 110 ? -4.816 7.155 9.487 1.00 84.06 110 SER A CA 1
ATOM 844 C C . SER A 1 110 ? -4.733 8.453 8.675 1.00 84.06 110 SER A C 1
ATOM 846 O O . SER A 1 110 ? -3.660 8.896 8.263 1.00 84.06 110 SER A O 1
ATOM 848 N N . GLY A 1 111 ? -5.890 9.071 8.440 1.00 72.81 111 GLY A N 1
ATOM 849 C CA . GLY A 1 111 ? -6.021 10.322 7.691 1.00 72.81 111 GLY A CA 1
ATOM 850 C C . GLY A 1 111 ? -7.085 10.224 6.602 1.00 72.81 111 GLY A C 1
ATOM 851 O O . GLY A 1 111 ? -7.296 9.158 6.027 1.00 72.81 111 GLY A O 1
ATOM 852 N N . LYS A 1 112 ? -7.776 11.336 6.338 1.00 63.19 112 LYS A N 1
ATOM 853 C CA . LYS A 1 112 ? -8.743 11.436 5.238 1.00 63.19 112 LYS A CA 1
ATOM 854 C C . LYS A 1 112 ? -7.999 11.682 3.917 1.00 63.19 112 LYS A C 1
ATOM 856 O O . LYS A 1 112 ? -7.003 12.398 3.918 1.00 63.19 112 LYS A O 1
ATOM 861 N N . HIS A 1 113 ? -8.503 11.105 2.823 1.00 59.91 113 HIS A N 1
ATOM 862 C CA . HIS A 1 113 ? -8.087 11.384 1.436 1.00 59.91 113 HIS A CA 1
ATOM 863 C C . HIS A 1 113 ? -6.597 11.179 1.123 1.00 59.91 113 HIS A C 1
ATOM 865 O O . HIS A 1 113 ? -5.981 11.993 0.441 1.00 59.91 113 HIS A O 1
ATOM 871 N N . ARG A 1 114 ? -6.001 10.091 1.614 1.00 77.31 114 ARG A N 1
ATOM 872 C CA . ARG A 1 114 ? -4.659 9.697 1.172 1.00 77.31 114 ARG A CA 1
ATOM 873 C C . ARG A 1 114 ? -4.779 8.779 -0.026 1.00 77.31 114 ARG A C 1
ATOM 875 O O . ARG A 1 114 ? -5.593 7.867 0.010 1.00 77.31 114 ARG A O 1
ATOM 882 N N . GLN A 1 115 ? -3.966 9.004 -1.046 1.00 89.38 115 GLN A N 1
ATOM 883 C CA . GLN A 1 115 ? -3.885 8.090 -2.173 1.00 89.38 115 GLN A CA 1
ATOM 884 C C . GLN A 1 115 ? -3.239 6.770 -1.707 1.00 89.38 115 GLN A C 1
ATOM 886 O O . GLN A 1 115 ? -2.202 6.812 -1.035 1.00 89.38 115 GLN A O 1
ATOM 891 N N . PRO A 1 116 ? -3.826 5.597 -2.005 1.00 94.50 116 PRO A N 1
ATOM 892 C CA . PRO A 1 116 ? -3.137 4.322 -1.844 1.00 94.50 116 PRO A CA 1
ATOM 893 C C . PRO A 1 116 ? -1.898 4.264 -2.742 1.00 94.50 116 PRO A C 1
ATOM 895 O O . PRO A 1 116 ? -1.968 4.636 -3.913 1.00 94.50 116 PRO A O 1
ATOM 898 N N . LEU A 1 117 ? -0.777 3.769 -2.213 1.00 95.19 117 LEU A N 1
ATOM 899 C CA . LEU A 1 117 ? 0.501 3.721 -2.933 1.00 95.19 117 LEU A CA 1
ATOM 900 C C . LEU A 1 117 ? 1.036 2.296 -3.004 1.00 95.19 117 LEU A C 1
ATOM 902 O O . LEU A 1 117 ? 0.980 1.545 -2.024 1.00 95.19 117 LEU A O 1
ATOM 906 N N . LEU A 1 118 ? 1.608 1.950 -4.150 1.00 96.56 118 LEU A N 1
ATOM 907 C CA . LEU A 1 118 ? 2.427 0.759 -4.315 1.00 96.56 118 LEU A CA 1
ATOM 908 C C . LEU A 1 118 ? 3.880 1.165 -4.471 1.00 96.56 118 LEU A C 1
ATOM 910 O O . LEU A 1 118 ? 4.211 2.006 -5.302 1.00 96.56 118 LEU A O 1
ATOM 914 N N . SER A 1 119 ? 4.740 0.524 -3.688 1.00 96.00 119 SER A N 1
ATOM 915 C CA . SER A 1 119 ? 6.178 0.676 -3.819 1.00 96.00 119 SER A CA 1
ATOM 916 C C . SER A 1 119 ? 6.657 0.132 -5.157 1.00 96.00 119 SER A C 1
ATOM 918 O O . SER A 1 119 ? 6.034 -0.748 -5.761 1.00 96.00 119 SER A O 1
ATOM 920 N N . ARG A 1 120 ? 7.851 0.562 -5.567 1.00 95.12 120 ARG A N 1
ATOM 921 C CA . ARG A 1 120 ? 8.557 0.016 -6.733 1.00 95.12 120 ARG A CA 1
ATOM 922 C C . ARG A 1 120 ? 8.540 -1.511 -6.783 1.00 95.12 120 ARG A C 1
ATOM 924 O O . ARG A 1 120 ? 8.237 -2.090 -7.822 1.00 95.12 120 ARG A O 1
ATOM 931 N N . GLN A 1 121 ? 8.860 -2.163 -5.664 1.00 95.81 121 GLN A N 1
ATOM 932 C CA . GLN A 1 121 ? 8.937 -3.622 -5.594 1.00 95.81 121 GLN A CA 1
ATOM 933 C C . GLN A 1 121 ? 7.573 -4.268 -5.849 1.00 95.81 121 GLN A C 1
ATOM 935 O O . GLN A 1 121 ? 7.490 -5.248 -6.588 1.00 95.81 121 GLN A O 1
ATOM 940 N N . ALA A 1 122 ? 6.502 -3.717 -5.275 1.00 96.94 122 ALA A N 1
ATOM 941 C CA . ALA A 1 122 ? 5.160 -4.228 -5.510 1.00 96.94 122 ALA A CA 1
ATOM 942 C C . ALA A 1 122 ? 4.710 -3.978 -6.952 1.00 96.94 122 ALA A C 1
ATOM 944 O O . ALA A 1 122 ? 4.171 -4.893 -7.567 1.00 96.94 122 ALA A O 1
ATOM 945 N N . CYS A 1 123 ? 4.995 -2.800 -7.516 1.00 95.69 123 CYS A N 1
ATOM 946 C CA . CYS A 1 123 ? 4.712 -2.475 -8.914 1.00 95.69 123 CYS A CA 1
ATOM 947 C C . CYS A 1 123 ? 5.360 -3.478 -9.876 1.00 95.69 123 CYS A C 1
ATOM 949 O O . CYS A 1 123 ? 4.689 -3.976 -10.778 1.00 95.69 123 CYS A O 1
ATOM 951 N N . VAL A 1 124 ? 6.628 -3.837 -9.658 1.00 94.56 124 VAL A N 1
ATOM 952 C CA . VAL A 1 124 ? 7.290 -4.896 -10.437 1.00 94.56 124 VAL A CA 1
ATOM 953 C C . VAL A 1 124 ? 6.631 -6.254 -10.179 1.00 94.56 124 VAL A C 1
ATOM 955 O O . VAL A 1 124 ? 6.261 -6.954 -11.119 1.00 94.56 124 VAL A O 1
ATOM 958 N N . GLY A 1 125 ? 6.404 -6.609 -8.911 1.00 94.62 125 GLY A N 1
ATOM 959 C CA . GLY A 1 125 ? 5.847 -7.907 -8.520 1.00 94.62 125 GLY A CA 1
ATOM 960 C C . GLY A 1 125 ? 4.440 -8.192 -9.059 1.00 94.62 125 GLY A C 1
ATOM 961 O O . GLY A 1 125 ? 4.117 -9.345 -9.339 1.00 94.62 125 GLY A O 1
ATOM 962 N N . VAL A 1 126 ? 3.610 -7.161 -9.244 1.00 94.94 126 VAL A N 1
ATOM 963 C CA . VAL A 1 126 ? 2.262 -7.274 -9.837 1.00 94.94 126 VAL A CA 1
ATOM 964 C C . VAL A 1 126 ? 2.239 -7.004 -11.347 1.00 94.94 126 VAL A C 1
ATOM 966 O O . VAL A 1 126 ? 1.160 -6.875 -11.933 1.00 94.94 126 VAL A O 1
ATOM 969 N N . GLY A 1 127 ? 3.408 -6.870 -11.984 1.00 92.38 127 GLY A N 1
ATOM 970 C CA . GLY A 1 127 ? 3.545 -6.615 -13.421 1.00 92.38 127 GLY A CA 1
ATOM 971 C C . GLY A 1 127 ? 2.997 -5.256 -13.866 1.00 92.38 127 GLY A C 1
ATOM 972 O O . GLY A 1 127 ? 2.428 -5.133 -14.945 1.00 92.38 127 GLY A O 1
ATOM 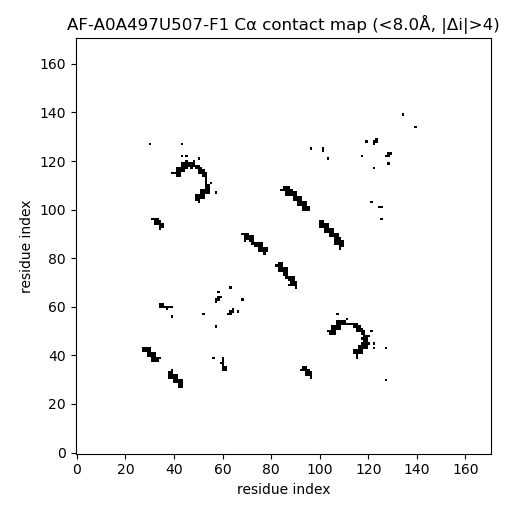973 N N . ALA A 1 128 ? 3.038 -4.243 -13.002 1.00 90.44 128 ALA A N 1
ATOM 974 C CA . ALA A 1 128 ? 2.694 -2.860 -13.344 1.00 90.44 128 ALA A CA 1
ATOM 975 C C . ALA A 1 128 ? 3.882 -2.087 -13.912 1.00 90.44 128 ALA A C 1
ATOM 977 O O . ALA A 1 128 ? 3.684 -1.178 -14.708 1.00 90.44 128 ALA A O 1
ATOM 978 N N . LEU A 1 129 ? 5.094 -2.456 -13.499 1.00 91.19 129 LEU A N 1
ATOM 979 C CA . LEU A 1 129 ? 6.332 -1.813 -13.905 1.00 91.19 129 LEU A CA 1
ATOM 980 C C . LEU A 1 129 ? 7.331 -2.866 -14.381 1.00 91.19 129 LEU A C 1
ATOM 982 O O . LEU A 1 129 ? 7.494 -3.903 -13.739 1.00 91.19 129 LEU A O 1
ATOM 986 N N . GLN A 1 130 ? 8.030 -2.568 -15.470 1.00 90.88 130 GLN A N 1
ATOM 987 C CA . GLN A 1 130 ? 9.155 -3.348 -15.966 1.00 90.88 130 GLN A CA 1
ATOM 988 C C . GLN A 1 130 ? 10.283 -2.392 -16.348 1.00 90.88 130 GLN A C 1
ATOM 990 O O . GLN A 1 130 ? 10.032 -1.339 -16.931 1.00 90.88 130 GLN A O 1
ATOM 995 N N . TRP A 1 131 ? 11.516 -2.769 -16.017 1.00 88.38 131 TRP A N 1
ATOM 996 C CA . TRP A 1 131 ? 12.712 -2.065 -16.468 1.00 88.38 131 TRP A CA 1
ATOM 997 C C . TRP A 1 131 ? 13.159 -2.648 -17.802 1.00 88.38 131 TRP A C 1
ATOM 999 O O . TRP A 1 131 ? 13.207 -3.868 -17.961 1.00 88.38 131 TRP A O 1
ATOM 1009 N N . ILE A 1 132 ? 13.469 -1.770 -18.748 1.00 89.94 132 ILE A N 1
ATOM 1010 C CA . ILE A 1 132 ? 14.062 -2.132 -20.029 1.00 89.94 132 ILE A CA 1
ATOM 1011 C C . ILE A 1 132 ? 15.374 -1.366 -20.100 1.00 89.94 132 ILE A C 1
ATOM 1013 O O . ILE A 1 132 ? 15.369 -0.146 -20.241 1.00 89.94 132 ILE A O 1
ATOM 1017 N N . ASP A 1 133 ? 16.477 -2.089 -19.948 1.00 89.12 133 ASP A N 1
ATOM 1018 C CA . ASP A 1 133 ? 17.811 -1.555 -20.187 1.00 89.12 133 ASP A CA 1
ATOM 1019 C C . ASP A 1 133 ? 18.116 -1.727 -21.676 1.00 89.12 133 ASP A C 1
ATOM 1021 O O . ASP A 1 133 ? 18.351 -2.836 -22.156 1.00 89.12 133 ASP A O 1
ATOM 1025 N N . VAL A 1 134 ? 17.994 -0.634 -22.427 1.00 87.31 134 VAL A N 1
ATOM 1026 C CA . VAL A 1 134 ? 18.145 -0.661 -23.886 1.00 87.31 134 VAL A CA 1
ATOM 1027 C C . VAL A 1 134 ? 19.594 -0.925 -24.282 1.00 87.31 134 VAL A C 1
ATOM 1029 O O . VAL A 1 134 ? 19.812 -1.608 -25.282 1.00 87.31 134 VAL A O 1
ATOM 1032 N N . ASP A 1 135 ? 20.555 -0.463 -23.487 1.00 87.38 135 ASP A N 1
ATOM 1033 C CA . ASP A 1 135 ? 21.984 -0.622 -23.760 1.00 87.38 135 ASP A CA 1
ATOM 1034 C C . ASP A 1 135 ? 22.439 -2.054 -23.454 1.00 87.38 135 ASP A C 1
ATOM 1036 O O . ASP A 1 135 ? 23.267 -2.620 -24.161 1.00 87.38 135 ASP A O 1
ATOM 1040 N N . ALA A 1 136 ? 21.820 -2.713 -22.470 1.00 79.44 136 ALA A N 1
ATOM 1041 C CA . ALA A 1 136 ? 22.005 -4.150 -22.273 1.00 79.44 136 ALA A CA 1
ATOM 1042 C C . ALA A 1 136 ? 21.403 -4.998 -23.413 1.00 79.44 136 ALA A C 1
ATOM 1044 O O . ALA A 1 136 ? 21.858 -6.113 -23.663 1.00 79.44 136 ALA A O 1
ATOM 1045 N N . ILE A 1 137 ? 20.361 -4.501 -24.091 1.00 77.62 137 ILE A N 1
ATOM 1046 C CA . ILE A 1 137 ? 19.670 -5.213 -25.182 1.00 77.62 137 ILE A CA 1
ATOM 1047 C C . ILE A 1 137 ? 20.329 -4.946 -26.541 1.00 77.62 137 ILE A C 1
ATOM 1049 O O . ILE A 1 137 ? 20.257 -5.787 -27.438 1.00 77.62 137 ILE A O 1
ATOM 1053 N N . ARG A 1 138 ? 20.968 -3.789 -26.708 1.00 74.31 138 ARG A N 1
ATOM 1054 C CA . ARG A 1 138 ? 21.737 -3.425 -27.895 1.00 74.31 138 ARG A CA 1
ATOM 1055 C C . ARG A 1 138 ? 23.195 -3.283 -27.478 1.00 74.31 138 ARG A C 1
ATOM 1057 O O . ARG A 1 138 ? 23.566 -2.193 -27.048 1.00 74.31 138 ARG A O 1
ATOM 1064 N N . PRO A 1 139 ? 24.016 -4.344 -27.609 1.00 65.19 139 PRO A N 1
ATOM 1065 C CA . PRO A 1 139 ? 25.457 -4.184 -27.499 1.00 65.19 139 PRO A CA 1
ATOM 1066 C C . PRO A 1 139 ? 25.845 -3.009 -28.390 1.00 65.19 139 PRO A C 1
ATOM 1068 O O . PRO A 1 139 ? 25.426 -2.977 -29.550 1.00 65.19 139 PRO A O 1
ATOM 1071 N N . LEU A 1 140 ? 26.541 -2.025 -27.816 1.00 64.88 140 LEU A N 1
ATOM 1072 C CA . LEU A 1 140 ? 27.079 -0.893 -28.560 1.00 64.88 140 LEU A CA 1
ATOM 1073 C C . LEU A 1 140 ? 27.729 -1.466 -29.819 1.00 64.88 140 LEU A C 1
ATOM 1075 O O . LEU A 1 140 ? 28.653 -2.271 -29.703 1.00 64.88 140 LEU A O 1
ATOM 1079 N N . GLU A 1 141 ? 27.210 -1.117 -30.999 1.00 63.41 141 GLU A N 1
ATOM 1080 C CA . GLU A 1 141 ? 27.972 -1.340 -32.220 1.00 63.41 141 GLU A CA 1
ATOM 1081 C C . GLU A 1 141 ? 29.307 -0.647 -31.974 1.00 63.41 141 GLU A C 1
ATOM 1083 O O . GLU A 1 141 ? 29.342 0.567 -31.744 1.00 63.41 141 GLU A O 1
ATOM 1088 N N . GLU A 1 142 ? 30.382 -1.433 -31.889 1.00 60.81 142 GLU A N 1
ATOM 1089 C CA . GLU A 1 142 ? 31.724 -0.890 -31.779 1.00 60.81 142 GLU A CA 1
ATOM 1090 C C . GLU A 1 142 ? 31.876 0.083 -32.944 1.00 60.81 142 GLU A C 1
ATOM 1092 O O . GLU A 1 142 ? 31.834 -0.307 -34.113 1.00 60.81 142 GLU A O 1
ATOM 1097 N N . SER A 1 143 ? 31.961 1.376 -32.617 1.00 60.38 143 SER A N 1
ATOM 1098 C CA . SER A 1 143 ? 32.342 2.404 -33.576 1.00 60.38 143 SER A CA 1
ATOM 1099 C C . SER A 1 143 ? 33.561 1.866 -34.320 1.00 60.38 143 SER A C 1
ATOM 1101 O O . SER A 1 143 ? 34.529 1.528 -33.633 1.00 60.38 143 SER A O 1
ATOM 1103 N N . PRO A 1 144 ? 33.553 1.775 -35.664 1.00 56.25 144 PRO A N 1
ATOM 1104 C CA . PRO A 1 144 ? 34.715 1.289 -36.387 1.00 56.25 144 PRO A CA 1
ATOM 1105 C C . PRO A 1 144 ? 35.916 2.103 -35.923 1.00 56.25 144 PRO A C 1
ATOM 1107 O O . PRO A 1 144 ? 35.873 3.338 -35.949 1.00 56.25 144 PRO A O 1
ATOM 1110 N N . GLU A 1 145 ? 36.931 1.410 -35.404 1.00 54.88 145 GLU A N 1
ATOM 1111 C CA . GLU A 1 145 ? 38.161 2.038 -34.949 1.00 54.88 145 GLU A CA 1
ATOM 1112 C C . GLU A 1 145 ? 38.646 2.956 -36.070 1.00 54.88 145 GLU A C 1
ATOM 1114 O O . GLU A 1 145 ? 38.909 2.515 -37.192 1.00 54.88 145 GLU A O 1
ATOM 1119 N N . THR A 1 146 ? 38.711 4.260 -35.799 1.00 55.94 146 THR A N 1
ATOM 1120 C CA . THR A 1 146 ? 39.372 5.179 -36.719 1.00 55.94 146 THR A CA 1
ATOM 1121 C C . THR A 1 146 ? 40.814 4.694 -36.836 1.00 55.94 146 THR A C 1
ATOM 1123 O O . THR A 1 146 ? 41.483 4.637 -35.798 1.00 55.94 146 THR A O 1
ATOM 1126 N N . PRO A 1 147 ? 41.309 4.323 -38.031 1.00 44.12 147 PRO A N 1
ATOM 1127 C CA . PRO A 1 147 ? 42.659 3.804 -38.155 1.00 44.12 147 PRO A CA 1
ATOM 1128 C C . PRO A 1 147 ? 43.633 4.851 -37.617 1.00 44.12 147 PRO A C 1
ATOM 1130 O O . PRO A 1 147 ? 43.673 5.990 -38.088 1.00 44.12 147 PRO A O 1
ATOM 1133 N N . SER A 1 148 ? 44.382 4.467 -36.585 1.00 48.50 148 SER A N 1
ATOM 1134 C CA . SER A 1 148 ? 45.451 5.276 -36.025 1.00 48.50 148 SER A CA 1
ATOM 1135 C C . SER A 1 148 ? 46.503 5.489 -37.110 1.00 48.50 148 SER A C 1
ATOM 1137 O O . SER A 1 148 ? 47.146 4.558 -37.597 1.00 48.50 148 SER A O 1
ATOM 1139 N N . VAL A 1 149 ? 46.653 6.741 -37.540 1.00 47.31 149 VAL A N 1
ATOM 1140 C CA . VAL A 1 149 ? 47.718 7.126 -38.464 1.00 47.31 149 VAL A CA 1
ATOM 1141 C C . VAL A 1 149 ? 49.028 7.021 -37.688 1.00 47.31 149 VAL A C 1
ATOM 1143 O O . VAL A 1 149 ? 49.354 7.883 -36.873 1.00 47.31 149 VAL A O 1
ATOM 1146 N N . ASN A 1 150 ? 49.756 5.924 -37.895 1.00 40.94 150 ASN A N 1
ATOM 1147 C CA . ASN A 1 150 ? 51.101 5.764 -37.360 1.00 40.94 150 ASN A CA 1
ATOM 1148 C C . ASN A 1 150 ? 52.017 6.841 -37.953 1.00 40.94 150 ASN A C 1
ATOM 1150 O O . ASN A 1 150 ? 52.106 7.003 -39.171 1.00 40.94 150 ASN A O 1
ATOM 1154 N N . ASN A 1 151 ? 52.691 7.558 -37.053 1.00 45.47 151 ASN A N 1
ATOM 1155 C CA . ASN A 1 151 ? 53.748 8.514 -37.349 1.00 45.47 151 ASN A CA 1
ATOM 1156 C C . ASN A 1 151 ? 54.771 7.931 -38.332 1.00 45.47 151 ASN A C 1
ATOM 1158 O O . ASN A 1 151 ? 55.370 6.889 -38.065 1.00 45.47 151 ASN A O 1
ATOM 1162 N N . VAL A 1 152 ? 55.043 8.673 -39.404 1.00 39.88 152 VAL A N 1
ATOM 1163 C CA . VAL A 1 152 ? 56.349 8.654 -40.062 1.00 39.88 152 VAL A CA 1
ATOM 1164 C C . VAL A 1 152 ? 57.026 9.995 -39.805 1.00 39.88 152 VAL A C 1
ATOM 1166 O O . VAL A 1 152 ? 56.489 11.059 -40.109 1.00 39.88 152 VAL A O 1
ATOM 1169 N N . ASP A 1 153 ? 58.187 9.908 -39.164 1.00 43.62 153 ASP A N 1
ATOM 1170 C CA . ASP A 1 153 ? 59.114 10.988 -38.855 1.00 43.62 153 ASP A CA 1
ATOM 1171 C C . ASP A 1 153 ? 59.387 11.927 -40.039 1.00 43.62 153 ASP A C 1
ATOM 1173 O O . ASP A 1 153 ? 59.668 11.471 -41.145 1.00 43.62 153 ASP A O 1
ATOM 1177 N N . ALA A 1 154 ? 59.459 13.235 -39.774 1.00 35.41 154 ALA A N 1
ATOM 1178 C CA . ALA A 1 154 ? 60.730 13.970 -39.814 1.00 35.41 154 ALA A CA 1
ATOM 1179 C C . ALA A 1 154 ? 60.517 15.490 -39.700 1.00 35.41 154 ALA A C 1
ATOM 1181 O O . ALA A 1 154 ? 59.938 16.132 -40.567 1.00 35.41 154 ALA A O 1
ATOM 1182 N N . LYS A 1 155 ? 61.095 16.054 -38.634 1.00 42.34 155 LYS A N 1
ATOM 1183 C CA . LYS A 1 155 ? 61.814 17.339 -38.593 1.00 42.34 155 LYS A CA 1
ATOM 1184 C C . LYS A 1 155 ? 61.325 18.457 -39.534 1.00 42.34 155 LYS A C 1
ATOM 1186 O O . LYS A 1 155 ? 61.769 18.536 -40.673 1.00 42.34 155 LYS A O 1
ATOM 1191 N N . GLN A 1 156 ? 60.700 19.480 -38.954 1.00 36.72 156 GLN A N 1
ATOM 1192 C CA . GLN A 1 156 ? 61.222 20.845 -39.090 1.00 36.72 156 GLN A CA 1
ATOM 1193 C C . GLN A 1 156 ? 60.691 21.750 -37.979 1.00 36.72 156 GLN A C 1
ATOM 1195 O O . GLN A 1 156 ? 59.495 21.949 -37.806 1.00 36.72 156 GLN A O 1
ATOM 1200 N N . ALA A 1 157 ? 61.632 22.272 -37.197 1.00 45.91 157 ALA A N 1
ATOM 1201 C CA . ALA A 1 157 ? 61.394 23.284 -36.191 1.00 45.91 157 ALA A CA 1
ATOM 1202 C C . ALA A 1 157 ? 61.143 24.636 -36.868 1.00 45.91 157 ALA A C 1
ATOM 1204 O O . ALA A 1 157 ? 62.011 25.130 -37.584 1.00 45.91 157 ALA A O 1
ATOM 1205 N N . THR A 1 158 ? 60.020 25.277 -36.553 1.00 36.06 158 THR A N 1
ATOM 1206 C CA . THR A 1 158 ? 59.837 26.720 -36.751 1.00 36.06 158 THR A CA 1
ATOM 1207 C C . THR A 1 158 ? 59.114 27.329 -35.550 1.00 36.06 158 THR A C 1
ATOM 1209 O O . THR A 1 158 ? 57.894 27.306 -35.452 1.00 36.06 158 THR A O 1
ATOM 1212 N N . LYS A 1 159 ? 59.934 27.819 -34.612 1.00 38.44 159 LYS A N 1
ATOM 1213 C CA . LYS A 1 159 ? 59.819 29.070 -33.839 1.00 38.44 159 LYS A CA 1
ATOM 1214 C C . LYS A 1 159 ? 58.397 29.625 -33.602 1.00 38.44 159 LYS A C 1
ATOM 1216 O O . LYS A 1 159 ? 57.833 30.271 -34.480 1.00 38.44 159 LYS A O 1
ATOM 1221 N N . MET A 1 160 ? 57.892 29.489 -32.371 1.00 36.31 160 MET A N 1
ATOM 1222 C CA . MET A 1 160 ? 56.756 30.283 -31.878 1.00 36.31 160 MET A CA 1
ATOM 1223 C C . MET A 1 160 ? 57.224 31.681 -31.427 1.00 36.31 160 MET A C 1
ATOM 1225 O O . MET A 1 160 ? 58.270 31.769 -30.776 1.00 36.31 160 MET A O 1
ATOM 1229 N N . PRO A 1 161 ? 56.487 32.767 -31.722 1.00 37.78 161 PRO A N 1
ATOM 1230 C CA . PRO A 1 161 ? 56.667 34.047 -31.053 1.00 37.78 161 PRO A CA 1
ATOM 1231 C C . PRO A 1 161 ? 55.985 34.056 -29.675 1.00 37.78 161 PRO A C 1
ATOM 1233 O O . PRO A 1 161 ? 54.943 33.436 -29.468 1.00 37.78 161 PRO A O 1
ATOM 1236 N N . SER A 1 162 ? 56.613 34.769 -28.744 1.00 39.09 162 SER A N 1
ATOM 1237 C CA . SER A 1 162 ? 56.154 35.085 -27.391 1.00 39.09 162 SER A CA 1
ATOM 1238 C C . SER A 1 162 ? 54.851 35.891 -27.394 1.00 39.09 162 SER A C 1
ATOM 1240 O O . SER A 1 162 ? 54.738 36.855 -28.149 1.00 39.09 162 SER A O 1
ATOM 1242 N N . PHE A 1 163 ? 53.912 35.543 -26.511 1.00 36.94 163 PHE A N 1
ATOM 1243 C CA . PHE A 1 163 ? 52.803 36.424 -26.141 1.00 36.94 163 PHE A CA 1
ATOM 1244 C C . PHE A 1 163 ? 53.107 37.073 -24.792 1.00 36.94 163 PHE A C 1
ATOM 1246 O O . PHE A 1 163 ? 53.299 36.379 -23.794 1.00 36.94 163 PHE A O 1
ATOM 1253 N N . ASP A 1 164 ? 53.185 38.402 -24.817 1.00 36.22 164 ASP A N 1
ATOM 1254 C CA . ASP A 1 164 ? 53.354 39.270 -23.658 1.00 36.22 164 ASP A CA 1
ATOM 1255 C C . ASP A 1 164 ? 52.137 39.209 -22.729 1.00 36.22 164 ASP A C 1
ATOM 1257 O O . ASP A 1 164 ? 50.982 39.263 -23.158 1.00 36.22 164 ASP A O 1
ATOM 1261 N N . THR A 1 165 ? 52.426 39.141 -21.433 1.00 41.59 165 THR A N 1
ATOM 1262 C CA . THR A 1 165 ? 51.480 39.367 -20.342 1.00 41.59 165 THR A CA 1
ATOM 1263 C C . THR A 1 165 ? 51.178 40.861 -20.257 1.00 41.59 165 THR A C 1
ATOM 1265 O O . THR A 1 165 ? 52.103 41.659 -20.114 1.00 41.59 165 THR A O 1
ATOM 1268 N N . ALA A 1 166 ? 49.902 41.247 -20.285 1.00 40.16 166 ALA A N 1
ATOM 1269 C CA . ALA A 1 166 ? 49.484 42.592 -19.905 1.00 40.16 166 ALA A CA 1
ATOM 1270 C C . ALA A 1 166 ? 48.361 42.539 -18.864 1.00 40.16 166 ALA A C 1
ATOM 1272 O O . ALA A 1 166 ? 47.302 41.947 -19.073 1.00 40.16 166 ALA A O 1
ATOM 1273 N N . ASP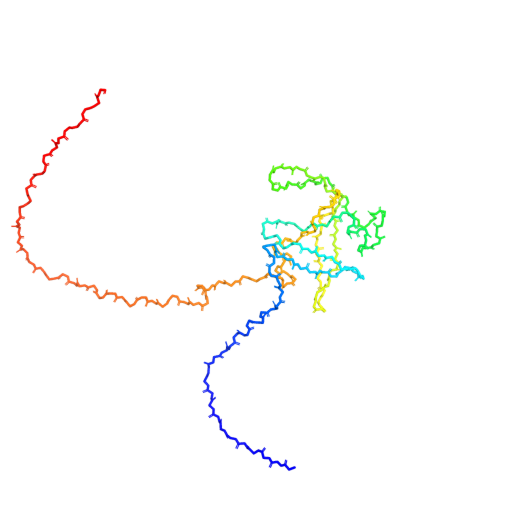 A 1 167 ? 48.684 43.168 -17.740 1.00 40.09 167 ASP A N 1
ATOM 1274 C CA . ASP A 1 167 ? 47.911 43.465 -16.544 1.00 40.09 167 ASP A CA 1
ATOM 1275 C C . ASP A 1 167 ? 46.473 43.951 -16.772 1.00 40.09 167 ASP A C 1
ATOM 1277 O O . ASP A 1 167 ? 46.175 44.737 -17.670 1.00 40.09 167 ASP A O 1
ATOM 1281 N N . THR A 1 168 ? 45.597 43.631 -15.819 1.00 38.88 168 THR A N 1
ATOM 1282 C CA . THR A 1 168 ? 44.564 44.580 -15.386 1.00 38.88 168 THR A CA 1
ATOM 1283 C C . THR A 1 168 ? 44.453 44.522 -13.867 1.00 38.88 168 THR A C 1
ATOM 1285 O O . THR A 1 168 ? 44.100 43.499 -13.283 1.00 38.88 168 THR A O 1
ATOM 1288 N N . GLN A 1 169 ? 44.834 45.638 -13.246 1.00 41.25 169 GLN A N 1
ATOM 1289 C CA . GLN A 1 169 ? 44.862 45.868 -11.808 1.00 41.25 169 GLN A CA 1
ATOM 1290 C C . GLN A 1 169 ? 43.458 46.097 -11.239 1.00 41.25 169 GLN A C 1
ATOM 1292 O O . GLN A 1 169 ? 42.606 46.722 -11.869 1.00 41.25 169 GLN A O 1
ATOM 1297 N N . HIS A 1 170 ? 43.270 45.636 -10.003 1.00 41.28 170 HIS A N 1
ATOM 1298 C CA . HIS A 1 170 ? 42.205 46.066 -9.105 1.00 41.28 170 HIS A CA 1
ATOM 1299 C C . HIS A 1 170 ? 42.512 47.453 -8.524 1.00 41.28 170 HIS A C 1
ATOM 1301 O O . HIS A 1 170 ? 43.586 47.649 -7.953 1.00 41.28 170 HIS A O 1
ATOM 1307 N N . GLN A 1 171 ? 41.521 48.344 -8.575 1.00 43.06 171 GLN A N 1
ATOM 1308 C CA . GLN A 1 171 ? 41.169 49.279 -7.504 1.00 43.06 171 GLN A CA 1
ATOM 1309 C C . GLN A 1 171 ? 39.648 49.393 -7.437 1.00 43.06 171 GLN A C 1
ATOM 1311 O O . GLN A 1 171 ? 39.022 49.423 -8.520 1.00 43.06 171 GLN A O 1
#

Secondary structure (DSSP, 8-state):
--------------------------SS-EEEEEETTEEEEEEEESS-SSEEEEHHHHHHHH--TT-TTSB----EEE-TTS-EEEEEEEEEEEEEETTEEEEEEEEEE-SSSPPPEEEHHHHHHTTS-----HHHHS----PPPPP------------PPPPPP------

pLDDT: mean 73.79, std 24.54, range [29.56, 98.06]

Sequence (171 aa):
EQYGVSSLIDDSATRHSVNRVDGRQTDAGYITLGIGSHKVQFECDTGSQCNILPLSDYKLATGDTNLQNLTRVTDTLTVYGGTKVKVMGITTLQVHRNGRKHNLHFKVMSGKHRQPLLSRQACVGVGALQWIDVDAIRPLEESPETPSVNNVDAKQATKMPSFDTADTQHQ

Foldseek 3Di:
DDDDDDDDDDDDDPPPDPPPPPDDDDVWQWDWKAFPNDIAIATEDQPDPAWEDEPVRVCVRPVPPVCPQFAADQDWDQDPVRDTFGFRGKHWTFIDDPRDTDTGIYGYGYDPDDHTYDYSVVCVVRVVDDDDDVCVVDPPPPDPPPPPPDDDDDDDDDDDDDDDDDDDDDD

Mean predicted aligned error: 16.1 Å

Solvent-accessible surface area (backbone atoms only — not comparable to full-atom values): 11297 Å² total; per-residue (Å²): 140,86,85,83,88,87,81,91,80,89,77,94,71,90,75,77,77,78,79,76,71,94,59,88,80,55,99,67,52,69,48,71,38,30,28,78,93,34,77,47,68,25,39,61,34,69,85,43,93,57,23,38,35,29,46,67,57,47,27,67,36,69,63,47,79,83,51,79,80,40,48,74,51,91,54,67,46,70,44,94,87,72,48,75,40,64,38,61,19,38,39,75,44,65,31,36,51,97,93,42,76,46,80,45,65,30,43,29,26,73,69,83,91,58,81,26,33,30,8,36,68,52,28,40,76,73,70,74,46,82,89,80,63,63,64,80,73,44,71,75,75,74,71,77,77,75,81,79,81,75,87,76,90,78,91,80,93,76,85,83,83,86,82,84,88,78,89,83,83,90,130

Radius of gyration: 30.95 Å; Cα contacts (8 Å, |Δi|>4): 214; chains: 1; bounding box: 76×78×68 Å